Protein AF-A0A642KRS1-F1 (afdb_monomer)

Secondary structure (DSSP, 8-state):
--HHHHHHHHHSS-GGG----HHHHHHHHHHS--GGGGSHHHHHHHHHHHHHSSS-SS-----HHHHHHHHHHHHHHHHHHHHHHHHHHHHHHHHHHHHHHHS--

pLDDT: mean 82.35, std 11.93, range [47.16, 96.56]

Structure (mmCIF, N/CA/C/O backbone):
data_AF-A0A642KRS1-F1
#
_entry.id   AF-A0A642KRS1-F1
#
loop_
_atom_site.group_PDB
_atom_site.id
_atom_site.type_symbol
_atom_site.label_atom_id
_atom_site.label_alt_id
_atom_site.label_comp_id
_atom_site.label_asym_id
_atom_site.label_entity_id
_atom_site.label_seq_id
_atom_site.pdbx_PDB_ins_code
_atom_site.Cartn_x
_atom_site.Cartn_y
_atom_site.Cartn_z
_atom_site.occupancy
_atom_site.B_iso_or_equiv
_atom_site.auth_seq_id
_atom_site.auth_comp_id
_atom_site.auth_asym_id
_atom_site.auth_atom_id
_atom_site.pdbx_PDB_model_num
ATOM 1 N N . MET A 1 1 ? 8.140 5.173 2.198 1.00 53.53 1 MET A N 1
ATOM 2 C CA . MET A 1 1 ? 8.012 3.946 1.372 1.00 53.53 1 MET A CA 1
ATOM 3 C C . MET A 1 1 ? 6.634 3.309 1.566 1.00 53.53 1 MET A C 1
ATOM 5 O O . MET A 1 1 ? 6.162 3.313 2.701 1.00 53.53 1 MET A O 1
ATOM 9 N N . PRO A 1 2 ? 5.946 2.831 0.507 1.00 65.88 2 PRO A N 1
ATOM 10 C CA . PRO A 1 2 ? 4.671 2.120 0.641 1.00 65.88 2 PRO A CA 1
ATOM 11 C C . PRO A 1 2 ? 4.828 0.847 1.486 1.00 65.88 2 PRO A C 1
ATOM 13 O O . PRO A 1 2 ? 5.765 0.089 1.267 1.00 65.88 2 PRO A O 1
ATOM 16 N N . VAL A 1 3 ? 3.900 0.587 2.412 1.00 68.88 3 VAL A N 1
ATOM 17 C CA . VAL A 1 3 ? 3.979 -0.553 3.354 1.00 68.88 3 VAL A CA 1
ATOM 18 C C . VAL A 1 3 ? 4.089 -1.897 2.630 1.00 68.88 3 VAL A C 1
ATOM 20 O O . VAL A 1 3 ? 4.892 -2.736 3.020 1.00 68.88 3 VAL A O 1
ATOM 23 N N . VAL A 1 4 ? 3.353 -2.074 1.530 1.00 69.19 4 VAL A N 1
ATOM 24 C CA . VAL A 1 4 ? 3.435 -3.283 0.694 1.00 69.19 4 VAL A CA 1
ATOM 25 C C . VAL A 1 4 ? 4.845 -3.500 0.146 1.00 69.19 4 VAL A C 1
ATOM 27 O O . VAL A 1 4 ? 5.339 -4.619 0.174 1.00 69.19 4 VAL A O 1
ATOM 30 N N . TYR A 1 5 ? 5.531 -2.436 -0.273 1.00 69.69 5 TYR A N 1
ATOM 31 C CA . TYR A 1 5 ? 6.902 -2.540 -0.772 1.00 69.69 5 TYR A CA 1
ATOM 32 C C . TYR A 1 5 ? 7.865 -2.998 0.328 1.00 69.69 5 TYR A C 1
ATOM 34 O O . TYR A 1 5 ? 8.694 -3.865 0.090 1.00 69.69 5 TYR A O 1
ATOM 42 N N . THR A 1 6 ? 7.708 -2.478 1.550 1.00 70.00 6 THR A N 1
ATOM 43 C CA . THR A 1 6 ? 8.505 -2.902 2.712 1.00 70.00 6 THR A CA 1
ATOM 44 C C . THR A 1 6 ? 8.250 -4.363 3.084 1.00 70.00 6 THR A C 1
ATOM 46 O O . THR A 1 6 ? 9.198 -5.097 3.340 1.00 70.00 6 THR A O 1
ATOM 49 N N . ILE A 1 7 ? 6.989 -4.810 3.078 1.00 75.94 7 ILE A N 1
ATOM 50 C CA . ILE A 1 7 ? 6.645 -6.215 3.353 1.00 75.94 7 ILE A CA 1
ATOM 51 C C . ILE A 1 7 ? 7.313 -7.128 2.330 1.00 75.94 7 ILE A C 1
ATOM 53 O O . ILE A 1 7 ? 7.943 -8.112 2.704 1.00 75.94 7 ILE A O 1
ATOM 57 N N . LEU A 1 8 ? 7.196 -6.791 1.047 1.00 73.19 8 LEU A N 1
ATOM 58 C CA . LEU A 1 8 ? 7.792 -7.586 -0.014 1.00 73.19 8 LEU A CA 1
ATOM 59 C C . LEU A 1 8 ? 9.328 -7.588 0.080 1.00 73.19 8 LEU A C 1
ATOM 61 O O . LEU A 1 8 ? 9.934 -8.651 -0.022 1.00 73.19 8 LEU A O 1
ATOM 65 N N . GLN A 1 9 ? 9.952 -6.437 0.350 1.00 71.06 9 GLN A N 1
ATOM 66 C CA . GLN A 1 9 ? 11.405 -6.319 0.501 1.00 71.06 9 GLN A CA 1
ATOM 67 C C . GLN A 1 9 ? 11.936 -7.176 1.654 1.00 71.06 9 GLN A C 1
ATOM 69 O O . GLN A 1 9 ? 12.931 -7.869 1.482 1.00 71.06 9 GLN A O 1
ATOM 74 N N . ASN A 1 10 ? 11.233 -7.201 2.788 1.00 73.38 10 ASN A N 1
ATOM 75 C CA . ASN A 1 10 ? 11.589 -8.039 3.935 1.00 73.38 10 ASN A CA 1
ATOM 76 C C . ASN A 1 10 ? 11.379 -9.541 3.677 1.00 73.38 10 ASN A C 1
ATOM 78 O O . ASN A 1 10 ? 11.937 -10.370 4.390 1.00 73.38 10 ASN A O 1
ATOM 82 N N . ARG A 1 11 ? 10.535 -9.908 2.705 1.00 72.94 11 ARG A N 1
ATOM 83 C CA . ARG A 1 11 ? 10.241 -11.307 2.354 1.00 72.94 11 ARG A CA 1
ATOM 84 C C . ARG A 1 11 ? 11.175 -11.874 1.285 1.00 72.94 11 ARG A C 1
ATOM 86 O O . ARG A 1 11 ? 11.274 -13.093 1.166 1.00 72.94 11 ARG A O 1
ATOM 93 N N . CYS A 1 12 ? 11.857 -11.031 0.517 1.00 68.56 12 CYS A N 1
ATOM 94 C CA . CYS A 1 12 ? 12.829 -11.472 -0.477 1.00 68.56 12 CYS A CA 1
ATOM 95 C C . CYS A 1 12 ? 14.216 -11.666 0.151 1.00 68.56 12 CYS A C 1
ATOM 97 O O . CYS A 1 12 ? 14.719 -10.792 0.848 1.00 68.56 12 CYS A O 1
ATOM 99 N N . LYS A 1 13 ? 14.853 -12.811 -0.137 1.00 60.56 13 LYS A N 1
ATOM 100 C CA . LYS A 1 13 ? 16.156 -13.205 0.433 1.00 60.56 13 LYS A CA 1
ATOM 101 C C . LYS A 1 13 ? 17.340 -12.356 -0.057 1.00 60.56 13 LYS A C 1
ATOM 103 O O . LYS A 1 13 ? 18.363 -12.323 0.615 1.00 60.56 13 LYS A O 1
ATOM 108 N N . ASP A 1 14 ? 17.208 -11.675 -1.198 1.00 61.66 14 ASP A N 1
ATOM 109 C CA . ASP A 1 14 ? 18.243 -10.793 -1.750 1.00 61.66 14 ASP A CA 1
ATOM 110 C C . ASP A 1 14 ? 17.737 -9.348 -1.856 1.00 61.66 14 ASP A C 1
ATOM 112 O O . ASP A 1 14 ? 16.935 -8.992 -2.724 1.00 61.66 14 ASP A O 1
ATOM 116 N N . THR A 1 15 ? 18.222 -8.496 -0.955 1.00 58.38 15 THR A N 1
ATOM 117 C CA . THR A 1 15 ? 17.883 -7.069 -0.902 1.00 58.38 15 THR A CA 1
ATOM 118 C C . THR A 1 15 ? 18.579 -6.251 -1.992 1.00 58.38 15 THR A C 1
ATOM 120 O O . THR A 1 15 ? 18.129 -5.140 -2.280 1.00 58.38 15 THR A O 1
ATOM 123 N N . ARG A 1 16 ? 19.632 -6.785 -2.639 1.00 58.28 16 ARG A N 1
ATOM 124 C CA . ARG A 1 16 ? 20.398 -6.091 -3.694 1.00 58.28 16 ARG A CA 1
ATOM 125 C C . ARG A 1 16 ? 19.690 -6.103 -5.049 1.00 58.28 16 ARG A C 1
ATOM 127 O O . ARG A 1 16 ? 19.950 -5.238 -5.883 1.00 58.28 16 ARG A O 1
ATOM 134 N N . ARG A 1 17 ? 18.780 -7.057 -5.266 1.00 57.31 17 ARG A N 1
ATOM 135 C CA . ARG A 1 17 ? 17.987 -7.230 -6.496 1.00 57.31 17 ARG A CA 1
ATOM 136 C C . ARG A 1 17 ? 16.541 -7.570 -6.155 1.00 57.31 17 ARG A C 1
ATOM 138 O O . ARG A 1 17 ? 16.005 -8.601 -6.553 1.00 57.31 17 ARG A O 1
ATOM 145 N N . PHE A 1 18 ? 15.913 -6.698 -5.375 1.00 66.12 18 PHE A N 1
ATOM 146 C CA . PHE A 1 18 ? 14.528 -6.880 -4.976 1.00 66.12 18 PHE A CA 1
ATOM 147 C C . PHE A 1 18 ? 13.577 -6.674 -6.171 1.00 66.12 18 PHE A C 1
ATOM 149 O O . PHE A 1 18 ? 13.222 -5.548 -6.525 1.00 66.12 18 PHE A O 1
ATOM 156 N N . HIS A 1 19 ? 13.164 -7.784 -6.783 1.00 73.56 19 HIS A N 1
ATOM 157 C CA . HIS A 1 19 ? 12.210 -7.829 -7.890 1.00 73.56 19 HIS A CA 1
ATOM 158 C C . HIS A 1 19 ? 11.153 -8.909 -7.583 1.00 73.56 19 HIS A C 1
ATOM 160 O O . HIS A 1 19 ? 11.318 -10.064 -7.974 1.00 73.56 19 HIS A O 1
ATOM 166 N N . PRO A 1 20 ? 10.100 -8.589 -6.805 1.00 79.12 20 PRO A N 1
ATOM 167 C CA . PRO A 1 20 ? 9.085 -9.572 -6.428 1.00 79.12 20 PRO A CA 1
ATOM 168 C C . PRO A 1 20 ? 8.319 -10.006 -7.675 1.00 79.12 20 PRO A C 1
ATOM 170 O O . PRO A 1 20 ? 7.911 -9.136 -8.440 1.00 79.12 20 PRO A O 1
ATOM 173 N N . SER A 1 21 ? 8.088 -11.301 -7.888 1.00 85.31 21 SER A N 1
ATOM 174 C CA . SER A 1 21 ? 7.381 -11.749 -9.092 1.00 85.31 21 SER A CA 1
ATOM 175 C C . SER A 1 21 ? 5.994 -11.084 -9.211 1.00 85.31 21 SER A C 1
ATOM 177 O O . SER A 1 21 ? 5.388 -10.739 -8.182 1.00 85.31 21 SER A O 1
ATOM 179 N N . PRO A 1 22 ? 5.478 -10.856 -10.433 1.00 88.06 22 PRO A N 1
ATOM 180 C CA . PRO A 1 22 ? 4.161 -10.253 -10.624 1.00 88.06 22 PRO A CA 1
ATOM 181 C C . PRO A 1 22 ? 3.052 -10.969 -9.842 1.00 88.06 22 PRO A C 1
ATOM 183 O O . PRO A 1 22 ? 2.173 -10.303 -9.301 1.00 88.06 22 PRO A O 1
ATOM 186 N N . GLU A 1 23 ? 3.133 -12.294 -9.698 1.00 89.06 23 GLU A N 1
ATOM 187 C CA . GLU A 1 23 ? 2.177 -13.113 -8.945 1.00 89.06 23 GLU A CA 1
ATOM 188 C C . GLU A 1 23 ? 2.175 -12.755 -7.457 1.00 89.06 23 GLU A C 1
ATOM 190 O O . GLU A 1 23 ? 1.112 -12.608 -6.854 1.00 89.06 23 GLU A O 1
ATOM 195 N N . VAL A 1 24 ? 3.357 -12.563 -6.859 1.00 88.31 24 VAL A N 1
ATOM 196 C CA . VAL A 1 24 ? 3.482 -12.158 -5.452 1.00 88.31 24 VAL A CA 1
ATOM 197 C C . VAL A 1 24 ? 2.899 -10.759 -5.250 1.00 88.31 24 VAL A C 1
ATOM 199 O O . VAL A 1 24 ? 2.176 -10.522 -4.279 1.00 88.31 24 VAL A O 1
ATOM 202 N N . VAL A 1 25 ? 3.179 -9.830 -6.169 1.00 87.44 25 VAL A N 1
ATOM 203 C CA . VAL A 1 25 ? 2.623 -8.471 -6.106 1.00 87.44 25 VAL A CA 1
ATOM 204 C C . VAL A 1 25 ? 1.102 -8.501 -6.239 1.00 87.44 25 VAL A C 1
ATOM 206 O O . VAL A 1 25 ? 0.415 -7.900 -5.413 1.00 87.44 25 VAL A O 1
ATOM 209 N N . GLU A 1 26 ? 0.568 -9.229 -7.220 1.00 88.88 26 GLU A N 1
ATOM 210 C CA . GLU A 1 26 ? -0.874 -9.365 -7.433 1.00 88.88 26 GLU A CA 1
ATOM 211 C C . GLU A 1 26 ? -1.556 -9.993 -6.215 1.00 88.88 26 GLU A C 1
ATOM 213 O O . GLU A 1 26 ? -2.570 -9.476 -5.750 1.00 88.88 26 GLU A O 1
ATOM 218 N N . LEU A 1 27 ? -0.982 -11.058 -5.643 1.00 90.06 27 LEU A N 1
ATOM 219 C CA . LEU A 1 27 ? -1.528 -11.731 -4.467 1.00 90.06 27 LEU A CA 1
ATOM 220 C C . LEU A 1 27 ? -1.634 -10.779 -3.270 1.00 90.06 27 LEU A C 1
ATOM 222 O O . LEU A 1 27 ? -2.698 -10.683 -2.654 1.00 90.06 27 LEU A O 1
ATOM 226 N N . VAL A 1 2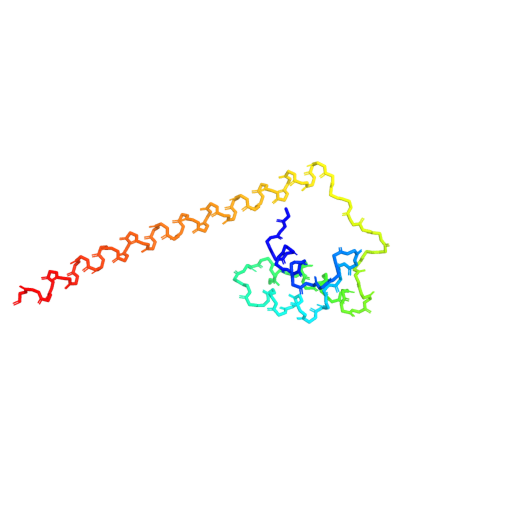8 ? -0.560 -10.046 -2.964 1.00 88.12 28 VAL A N 1
ATOM 227 C CA . VAL A 1 28 ? -0.541 -9.089 -1.847 1.00 88.12 28 VAL A CA 1
ATOM 228 C C . VAL A 1 28 ? -1.497 -7.923 -2.101 1.00 88.12 28 VAL A C 1
ATOM 230 O O . VAL A 1 28 ? -2.223 -7.506 -1.198 1.00 88.12 28 VAL A O 1
ATOM 233 N N . CYS A 1 29 ? -1.536 -7.402 -3.327 1.00 88.94 29 CYS A N 1
ATOM 234 C CA . CYS A 1 29 ? -2.441 -6.319 -3.700 1.00 88.94 29 CYS A CA 1
ATOM 235 C C . CYS A 1 29 ? -3.911 -6.751 -3.654 1.00 88.94 29 CYS A C 1
ATOM 237 O O . CYS A 1 29 ? -4.744 -5.989 -3.170 1.00 88.94 29 CYS A O 1
ATOM 239 N N . ARG A 1 30 ? -4.232 -7.972 -4.091 1.00 87.69 30 ARG A N 1
ATOM 240 C CA . ARG A 1 30 ? -5.585 -8.541 -4.042 1.00 87.69 30 ARG A CA 1
ATOM 241 C C . ARG A 1 30 ? -6.046 -8.815 -2.613 1.00 87.69 30 ARG A C 1
ATOM 243 O O . ARG A 1 30 ? -7.209 -8.582 -2.303 1.00 87.69 30 ARG A O 1
ATOM 250 N N . ALA A 1 31 ? -5.144 -9.280 -1.748 1.00 89.38 31 ALA A N 1
ATOM 251 C CA . ALA A 1 31 ? -5.423 -9.468 -0.325 1.00 89.38 31 ALA A CA 1
ATOM 252 C C . ALA A 1 31 ? -5.579 -8.135 0.431 1.00 89.38 31 ALA A C 1
ATOM 254 O O . ALA A 1 31 ? -6.132 -8.096 1.530 1.00 89.38 31 ALA A O 1
ATOM 255 N N . SER A 1 32 ? -5.091 -7.031 -0.138 1.00 85.50 32 SER A N 1
ATOM 256 C CA . SER A 1 32 ? -5.202 -5.715 0.475 1.00 85.50 32 SER A CA 1
ATOM 257 C C . SER A 1 32 ? -6.574 -5.083 0.236 1.00 85.50 32 SER A C 1
ATOM 259 O O . SER A 1 32 ? -7.092 -5.052 -0.877 1.00 85.50 32 SER A O 1
ATOM 261 N N . GLY A 1 33 ? -7.129 -4.466 1.281 1.00 84.00 33 GLY A N 1
ATOM 262 C CA . GLY A 1 33 ? -8.337 -3.639 1.186 1.00 84.00 33 GLY A CA 1
ATOM 263 C C . GLY A 1 33 ? -8.128 -2.277 0.504 1.00 84.00 33 GLY A C 1
ATOM 264 O O . GLY A 1 33 ? -9.052 -1.466 0.468 1.00 84.00 33 GLY A O 1
ATOM 265 N N . ASP A 1 34 ? -6.930 -1.972 -0.007 1.00 85.19 34 ASP A N 1
ATOM 266 C CA . ASP A 1 34 ? -6.632 -0.675 -0.619 1.00 85.19 34 ASP A CA 1
ATOM 267 C C . ASP A 1 34 ? -7.229 -0.551 -2.032 1.00 85.19 34 ASP A C 1
ATOM 269 O O . ASP A 1 34 ? -6.781 -1.175 -2.996 1.00 85.19 34 ASP A O 1
ATOM 273 N N . LEU A 1 35 ? -8.207 0.347 -2.180 1.00 86.25 35 LEU A N 1
ATOM 274 C CA . LEU A 1 35 ? -8.881 0.632 -3.453 1.00 86.25 35 LEU A CA 1
ATOM 275 C C . LEU A 1 35 ? -7.933 1.117 -4.561 1.00 86.25 35 LEU A C 1
ATOM 277 O O . LEU A 1 35 ? -8.286 1.064 -5.739 1.00 86.25 35 LEU A O 1
ATOM 281 N N . THR A 1 36 ? -6.722 1.571 -4.221 1.00 85.25 36 THR A N 1
ATOM 282 C CA . THR A 1 36 ? -5.696 1.950 -5.204 1.00 85.25 36 THR A CA 1
ATOM 283 C C . THR A 1 36 ? -5.375 0.793 -6.154 1.00 85.25 36 THR A C 1
ATOM 285 O O . THR A 1 36 ? -5.150 1.042 -7.338 1.00 85.25 36 THR A O 1
ATOM 288 N N . TYR A 1 37 ? -5.431 -0.456 -5.678 1.00 88.00 37 TYR A N 1
ATOM 289 C CA . TYR A 1 37 ? -5.164 -1.648 -6.492 1.00 88.00 37 TYR A CA 1
ATOM 290 C C . TYR A 1 37 ? -6.307 -2.011 -7.447 1.00 88.00 37 TYR A C 1
ATOM 292 O O . TYR A 1 37 ? -6.113 -2.760 -8.398 1.00 88.00 37 TYR A O 1
ATOM 300 N N . LYS A 1 38 ? -7.494 -1.426 -7.253 1.00 87.25 38 LYS A N 1
ATOM 301 C CA . LYS A 1 38 ? -8.639 -1.582 -8.162 1.00 87.25 38 LYS A CA 1
ATOM 302 C C . LYS A 1 38 ? -8.662 -0.523 -9.267 1.00 87.25 38 LYS A C 1
ATOM 304 O O . LYS A 1 38 ? -9.472 -0.605 -10.184 1.00 87.25 38 LYS A O 1
ATOM 309 N N . LYS A 1 39 ? -7.796 0.497 -9.198 1.00 90.75 39 LYS A N 1
ATOM 310 C CA . LYS A 1 39 ? -7.795 1.589 -10.180 1.00 90.75 39 LYS A CA 1
ATOM 311 C C . LYS A 1 39 ? -7.273 1.104 -11.541 1.00 90.75 39 LYS A C 1
ATOM 313 O O . LYS A 1 39 ? -6.236 0.437 -11.571 1.00 90.75 39 LYS A O 1
ATOM 318 N N . PRO A 1 40 ? -7.849 1.563 -12.672 1.00 94.06 40 PRO A N 1
ATOM 319 C CA . PRO A 1 40 ? -7.366 1.205 -14.012 1.00 94.06 40 PRO A CA 1
ATOM 320 C C . PRO A 1 40 ? -5.875 1.498 -14.222 1.00 94.06 40 PRO A C 1
ATOM 322 O O . PRO A 1 40 ? -5.160 0.740 -14.868 1.00 94.06 40 PRO A O 1
ATOM 325 N N . LYS A 1 41 ? -5.367 2.582 -13.618 1.00 89.94 41 LYS A N 1
ATOM 326 C CA . LYS A 1 41 ? -3.939 2.927 -13.664 1.00 89.94 41 LYS A CA 1
ATOM 327 C C . LYS A 1 41 ? -3.048 1.844 -13.051 1.00 89.94 41 LYS A C 1
ATOM 329 O O . LYS A 1 41 ? -1.976 1.606 -13.590 1.00 89.94 41 LYS A O 1
ATOM 334 N N . PHE A 1 42 ? -3.468 1.228 -11.945 1.00 90.12 42 PHE A N 1
ATOM 335 C CA . PHE A 1 42 ? -2.714 0.142 -11.324 1.00 90.12 42 PHE A CA 1
ATOM 336 C C . PHE A 1 42 ? -2.718 -1.094 -12.220 1.00 90.12 42 PHE A C 1
ATOM 338 O O . PHE A 1 42 ? -1.650 -1.639 -12.479 1.00 90.12 42 PHE A O 1
ATOM 345 N N . ARG A 1 43 ? -3.884 -1.464 -12.767 1.00 90.75 43 ARG A N 1
ATOM 346 C CA . ARG A 1 43 ? -4.010 -2.614 -13.671 1.00 90.75 43 ARG A CA 1
ATOM 347 C C . ARG A 1 43 ? -3.089 -2.485 -14.883 1.00 90.75 43 ARG A C 1
ATOM 349 O O . ARG A 1 43 ? -2.229 -3.330 -15.065 1.00 90.75 43 ARG A O 1
ATOM 356 N N . ARG A 1 44 ? -3.100 -1.327 -15.556 1.00 91.19 44 ARG A N 1
ATOM 357 C CA . ARG A 1 44 ? -2.156 -1.028 -16.652 1.00 91.19 44 ARG A CA 1
ATOM 358 C C . ARG A 1 44 ? -0.681 -1.151 -16.253 1.00 91.19 44 ARG A C 1
ATOM 360 O O . ARG A 1 44 ? 0.153 -1.473 -17.093 1.00 91.19 44 ARG A O 1
ATOM 367 N N . CYS A 1 45 ? -0.326 -0.823 -15.009 1.00 88.25 45 CYS A N 1
ATOM 368 C CA . CYS A 1 45 ? 1.040 -1.010 -14.517 1.00 88.25 45 CYS A CA 1
ATOM 369 C C . CYS A 1 45 ? 1.361 -2.491 -14.280 1.00 88.25 45 CYS A C 1
ATOM 371 O O . CYS A 1 45 ? 2.472 -2.902 -14.600 1.00 88.25 45 CYS A O 1
ATOM 373 N N . MET A 1 46 ? 0.411 -3.271 -13.759 1.00 90.19 46 MET A N 1
ATOM 374 C CA . MET A 1 46 ? 0.560 -4.716 -13.569 1.00 90.19 46 MET A CA 1
ATOM 375 C C . MET A 1 46 ? 0.631 -5.468 -14.896 1.00 90.19 46 MET A C 1
ATOM 377 O O . MET A 1 46 ? 1.524 -6.286 -15.056 1.00 90.19 46 MET A O 1
ATOM 381 N N . ASP A 1 47 ? -0.208 -5.133 -15.877 1.00 90.94 47 ASP A N 1
ATOM 382 C CA . ASP A 1 47 ? -0.191 -5.779 -17.197 1.00 90.94 47 ASP A CA 1
ATOM 383 C C . ASP A 1 47 ? 1.167 -5.574 -17.884 1.00 90.94 47 ASP A C 1
ATOM 385 O O . ASP A 1 47 ? 1.771 -6.507 -18.411 1.00 90.94 47 ASP A O 1
ATOM 389 N N . LYS A 1 48 ? 1.718 -4.354 -17.790 1.00 89.12 48 LYS A N 1
ATOM 390 C CA . LYS A 1 48 ? 3.081 -4.062 -18.256 1.00 89.12 48 LYS A CA 1
ATOM 391 C C . LYS A 1 48 ? 4.139 -4.834 -17.480 1.00 89.12 48 LYS A C 1
ATOM 393 O O . LYS A 1 48 ? 5.127 -5.234 -18.091 1.00 89.12 48 LYS A O 1
ATOM 398 N N . TYR A 1 49 ? 3.944 -4.996 -16.169 1.00 87.94 49 TYR A N 1
ATOM 399 C CA . TYR A 1 49 ? 4.872 -5.734 -15.323 1.00 87.94 49 TYR A CA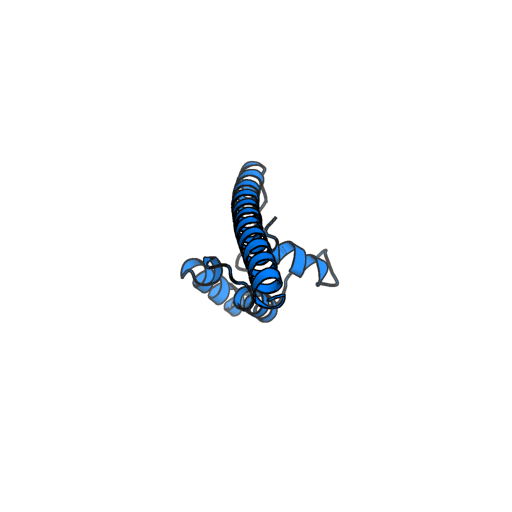 1
ATOM 400 C C . TYR A 1 49 ? 4.916 -7.219 -15.707 1.00 87.94 49 TYR A C 1
ATOM 402 O O . TYR A 1 49 ? 5.994 -7.788 -15.839 1.00 87.94 49 TYR A O 1
ATOM 410 N N . ILE A 1 50 ? 3.752 -7.818 -15.952 1.00 88.88 50 ILE A N 1
ATOM 411 C CA . ILE A 1 50 ? 3.619 -9.205 -16.403 1.00 88.88 50 ILE A CA 1
ATOM 412 C C . ILE A 1 50 ? 4.272 -9.385 -17.777 1.00 88.88 50 ILE A C 1
ATOM 414 O O . ILE A 1 50 ? 5.072 -10.294 -17.958 1.00 88.88 50 ILE A O 1
ATOM 418 N N . ALA A 1 51 ? 3.975 -8.496 -18.729 1.00 89.56 51 ALA A N 1
ATOM 419 C CA . ALA A 1 51 ? 4.447 -8.644 -20.103 1.00 89.56 51 ALA A CA 1
ATOM 420 C C . ALA A 1 51 ? 5.959 -8.413 -20.27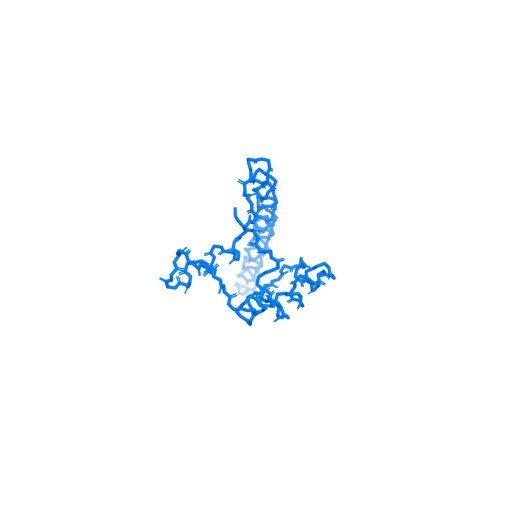3 1.00 89.56 51 ALA A C 1
ATOM 422 O O . ALA A 1 51 ? 6.585 -9.068 -21.098 1.00 89.56 51 ALA A O 1
ATOM 423 N N . ASN A 1 52 ? 6.547 -7.463 -19.537 1.00 85.25 52 ASN A N 1
ATOM 424 C CA . ASN A 1 52 ? 7.907 -6.978 -19.818 1.00 85.25 52 ASN A CA 1
ATOM 425 C C . ASN A 1 52 ? 8.869 -7.079 -18.626 1.00 85.25 52 ASN A C 1
ATOM 427 O O . ASN A 1 52 ? 9.985 -6.559 -18.694 1.00 85.25 52 ASN A O 1
ATOM 431 N N . GLY A 1 53 ? 8.448 -7.665 -17.504 1.00 79.69 53 GLY A N 1
ATOM 432 C CA . GLY A 1 53 ? 9.148 -7.460 -16.240 1.00 79.69 53 GLY A CA 1
ATOM 433 C C . GLY A 1 53 ? 9.036 -6.001 -15.784 1.00 79.69 53 GLY A C 1
ATOM 434 O O . GLY A 1 53 ? 8.150 -5.258 -16.216 1.00 79.69 53 GLY A O 1
ATOM 435 N N . LEU A 1 54 ? 9.864 -5.586 -14.820 1.00 71.69 54 LEU A N 1
ATOM 436 C CA . LEU A 1 54 ? 9.716 -4.282 -14.161 1.00 71.69 54 LEU A CA 1
ATOM 437 C C . LEU A 1 54 ? 9.576 -3.149 -15.186 1.00 71.69 54 LEU A C 1
ATOM 439 O O . LEU A 1 54 ? 10.449 -2.928 -16.018 1.00 71.69 54 LEU A O 1
ATOM 443 N N . CYS A 1 55 ? 8.472 -2.403 -15.066 1.00 62.09 55 CYS A N 1
ATOM 444 C CA . CYS A 1 55 ? 7.999 -1.361 -15.989 1.00 62.09 55 CYS A CA 1
ATOM 445 C C . CYS A 1 55 ? 9.051 -0.290 -16.371 1.00 62.09 55 CYS A C 1
ATOM 447 O O . CYS A 1 55 ? 8.815 0.503 -17.284 1.00 62.09 55 CYS A O 1
ATOM 449 N N . CYS A 1 56 ? 10.196 -0.218 -15.689 1.00 61.91 56 CYS A N 1
ATOM 450 C CA . CYS A 1 56 ? 11.211 0.798 -15.920 1.00 61.91 56 CYS A CA 1
ATOM 451 C C . CYS A 1 56 ? 12.589 0.161 -16.145 1.00 61.91 56 CYS A C 1
ATOM 453 O O . CYS A 1 56 ? 13.157 -0.411 -15.220 1.00 61.91 56 CYS A O 1
ATOM 455 N N . LYS A 1 57 ? 13.186 0.395 -17.325 1.00 62.53 57 LYS A N 1
ATOM 456 C CA . LYS A 1 57 ? 14.607 0.092 -17.607 1.00 62.53 57 LYS A CA 1
ATOM 457 C C . LYS A 1 57 ? 15.572 0.815 -16.647 1.00 62.53 57 LYS A C 1
ATOM 459 O O . LYS A 1 57 ? 16.707 0.393 -16.474 1.00 62.53 57 LYS A O 1
ATOM 464 N N . ARG A 1 58 ? 15.114 1.908 -16.018 1.00 69.06 58 ARG A N 1
ATOM 465 C CA . ARG A 1 58 ? 15.831 2.680 -14.993 1.00 69.06 58 ARG A CA 1
ATOM 466 C C . ARG A 1 58 ? 15.006 2.750 -13.711 1.00 69.06 58 ARG A C 1
ATOM 468 O O . ARG A 1 58 ? 13.847 3.163 -13.743 1.00 69.06 58 ARG A O 1
ATOM 475 N N . GLY A 1 59 ? 15.621 2.411 -12.580 1.00 68.25 59 GLY A N 1
ATOM 476 C CA . GLY A 1 59 ? 14.996 2.532 -11.264 1.00 68.25 59 GLY A CA 1
ATOM 477 C C . GLY A 1 59 ? 14.476 3.950 -11.013 1.00 68.25 59 GLY A C 1
ATOM 478 O O . GLY A 1 59 ? 15.157 4.945 -11.279 1.00 68.25 59 GLY A O 1
ATOM 479 N N . LYS A 1 60 ? 13.243 4.063 -10.513 1.00 73.88 60 LYS A N 1
ATOM 480 C CA . LYS A 1 60 ? 12.662 5.368 -10.193 1.00 73.88 60 LYS A CA 1
ATOM 481 C C . LYS A 1 60 ? 13.349 5.928 -8.950 1.00 73.88 60 LYS A C 1
ATOM 483 O O . LYS A 1 60 ? 13.154 5.415 -7.855 1.00 73.88 60 LYS A O 1
ATOM 488 N N . VAL A 1 61 ? 14.111 7.006 -9.123 1.00 80.38 61 VAL A N 1
ATOM 489 C CA . VAL A 1 61 ? 14.812 7.667 -8.014 1.00 80.38 61 VAL A CA 1
ATOM 490 C C . VAL A 1 61 ? 13.799 8.288 -7.054 1.00 80.38 61 VAL A C 1
ATOM 492 O O . VAL A 1 61 ? 12.913 9.054 -7.466 1.00 80.38 61 VAL A O 1
ATOM 495 N N . LEU A 1 62 ? 13.932 7.954 -5.774 1.00 82.38 62 LEU A N 1
ATOM 496 C CA . LEU A 1 62 ? 13.173 8.564 -4.695 1.00 82.38 62 LEU A CA 1
ATOM 497 C C . LEU A 1 62 ? 13.830 9.899 -4.322 1.00 82.38 62 LEU A C 1
ATOM 499 O O . LEU A 1 62 ? 14.672 9.953 -3.439 1.00 82.38 62 LEU A O 1
ATOM 503 N N . THR A 1 63 ? 13.464 10.967 -5.031 1.00 90.88 63 THR A N 1
ATOM 504 C CA . THR A 1 63 ? 13.885 12.332 -4.678 1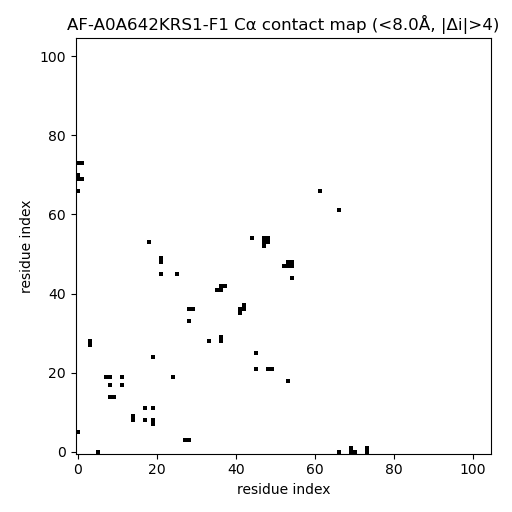.00 90.88 63 THR A CA 1
ATOM 505 C C . THR A 1 63 ? 13.221 12.780 -3.376 1.00 90.88 63 THR A C 1
ATOM 507 O O . THR A 1 63 ? 12.155 12.262 -3.033 1.00 90.88 63 THR A O 1
ATOM 510 N N . GLU A 1 64 ? 13.771 13.790 -2.697 1.00 92.25 64 GLU A N 1
ATOM 511 C CA . GLU A 1 64 ? 13.184 14.328 -1.457 1.00 92.25 64 GLU A CA 1
ATOM 512 C C . GLU A 1 64 ? 11.718 14.752 -1.634 1.00 92.25 64 GLU A C 1
ATOM 514 O O . GLU A 1 64 ? 10.851 14.353 -0.858 1.00 92.25 64 GLU A O 1
ATOM 519 N N . GLY A 1 65 ? 11.384 15.431 -2.738 1.00 92.94 65 GLY A N 1
ATOM 520 C CA . GLY A 1 65 ? 9.991 15.775 -3.047 1.00 92.94 65 GLY A CA 1
ATOM 521 C C . GLY A 1 65 ? 9.083 14.547 -3.223 1.00 92.94 65 GLY A C 1
ATOM 522 O O . GLY A 1 65 ? 7.950 14.522 -2.740 1.00 92.94 65 GLY A O 1
ATOM 523 N N . ARG A 1 66 ? 9.575 13.475 -3.866 1.00 87.88 66 ARG A N 1
ATOM 524 C CA . ARG A 1 66 ? 8.820 12.213 -4.003 1.00 87.88 66 ARG A CA 1
ATOM 525 C C . ARG A 1 66 ? 8.677 11.498 -2.663 1.00 87.88 66 ARG A C 1
ATOM 527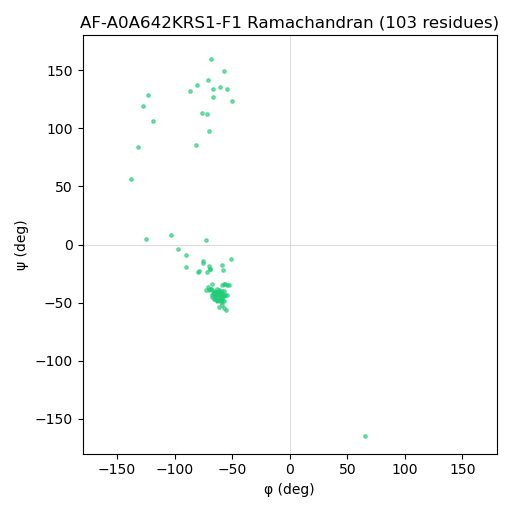 O O . ARG A 1 66 ? 7.624 10.913 -2.406 1.00 87.88 66 ARG A O 1
ATOM 534 N N . LYS A 1 67 ? 9.714 11.531 -1.827 1.00 88.94 67 LYS A N 1
ATOM 535 C CA . LYS A 1 67 ? 9.705 10.965 -0.478 1.00 88.94 67 LYS A CA 1
ATOM 536 C C . LYS A 1 67 ? 8.644 11.653 0.376 1.00 88.94 67 LYS A C 1
ATOM 538 O O . LYS A 1 67 ? 7.730 10.966 0.831 1.00 88.94 67 LYS A O 1
ATOM 543 N N . ALA A 1 68 ? 8.679 12.984 0.456 1.00 93.06 68 ALA A N 1
ATOM 544 C CA . ALA A 1 68 ? 7.695 13.789 1.175 1.00 93.06 68 ALA A CA 1
ATOM 545 C C . ALA A 1 68 ? 6.261 13.519 0.686 1.00 93.06 68 ALA A C 1
ATOM 547 O O . ALA A 1 68 ? 5.348 13.294 1.484 1.00 93.06 68 ALA A O 1
ATOM 548 N N . TYR A 1 69 ? 6.060 13.435 -0.635 1.00 90.88 69 TYR A N 1
ATOM 549 C CA . TYR A 1 69 ? 4.767 13.076 -1.217 1.00 90.88 69 TYR A CA 1
ATOM 550 C C . TYR A 1 69 ? 4.260 11.712 -0.724 1.00 90.88 69 TYR A C 1
ATOM 552 O O . TYR A 1 69 ? 3.150 11.618 -0.191 1.00 90.88 69 TYR A O 1
ATOM 560 N N . TYR A 1 70 ? 5.056 10.647 -0.859 1.00 87.56 70 TYR A N 1
ATOM 561 C CA . TYR A 1 70 ? 4.627 9.307 -0.448 1.00 87.56 70 TYR A CA 1
ATOM 562 C C . TYR A 1 70 ? 4.461 9.175 1.068 1.00 87.56 70 TYR A C 1
ATOM 564 O O . TYR A 1 70 ? 3.574 8.449 1.522 1.00 87.56 70 TYR A O 1
ATOM 572 N N . GLU A 1 71 ? 5.281 9.868 1.854 1.00 90.94 71 GLU A N 1
ATOM 573 C CA . GLU A 1 71 ? 5.143 9.928 3.308 1.00 90.94 71 GLU A CA 1
ATOM 574 C C . GLU A 1 71 ? 3.850 10.628 3.720 1.00 90.94 71 GLU A C 1
ATOM 576 O O . GLU A 1 71 ? 3.128 10.102 4.568 1.00 90.94 71 GLU A O 1
ATOM 581 N N . SER A 1 72 ? 3.478 11.725 3.052 1.00 94.00 72 SER A N 1
ATOM 582 C CA . SER A 1 72 ? 2.201 12.403 3.299 1.00 94.00 72 SER A CA 1
ATOM 583 C C . SER A 1 72 ? 0.999 11.487 3.033 1.00 94.00 72 SER A C 1
ATOM 585 O O . SER A 1 72 ? 0.059 11.445 3.829 1.00 94.00 72 SER A O 1
ATOM 587 N N . ILE A 1 73 ? 1.043 10.688 1.958 1.00 90.31 73 ILE A N 1
ATOM 588 C CA . ILE A 1 73 ? -0.005 9.710 1.638 1.00 90.31 73 ILE A CA 1
ATOM 589 C C . ILE A 1 73 ? -0.053 8.612 2.695 1.00 90.31 73 ILE A C 1
ATOM 591 O O . ILE A 1 73 ? -1.136 8.262 3.168 1.00 90.31 73 ILE A O 1
ATOM 595 N N . ARG A 1 74 ? 1.109 8.064 3.072 1.00 89.00 74 ARG A N 1
ATOM 596 C CA . ARG A 1 74 ? 1.200 7.024 4.103 1.00 89.00 74 ARG A CA 1
ATOM 597 C C . ARG A 1 74 ? 0.621 7.524 5.422 1.00 89.00 74 ARG A C 1
ATOM 599 O O . ARG A 1 74 ? -0.173 6.809 6.025 1.00 89.00 74 ARG A O 1
ATOM 606 N N . ARG A 1 75 ? 0.983 8.739 5.842 1.00 92.81 75 ARG A N 1
ATOM 607 C CA . ARG A 1 75 ? 0.490 9.362 7.073 1.00 92.81 75 ARG A CA 1
ATOM 608 C C . ARG A 1 75 ? -1.033 9.488 7.057 1.00 92.81 75 ARG A C 1
ATOM 610 O O . ARG A 1 75 ? -1.676 8.960 7.955 1.00 92.81 75 ARG A O 1
ATOM 617 N N . LYS A 1 76 ? -1.612 10.063 5.997 1.00 92.56 76 LYS A N 1
ATOM 618 C CA . LYS A 1 76 ? -3.074 10.199 5.852 1.00 92.56 76 LYS A CA 1
ATOM 619 C C . LYS A 1 76 ? -3.797 8.848 5.929 1.00 92.56 76 LYS A C 1
ATOM 621 O O . LYS A 1 76 ? -4.801 8.722 6.624 1.00 92.56 76 LYS A O 1
ATOM 626 N N . LYS A 1 77 ? -3.277 7.821 5.243 1.00 88.38 77 LYS A N 1
ATOM 627 C CA . LYS A 1 77 ? -3.845 6.460 5.288 1.00 88.38 77 LYS A CA 1
ATOM 628 C C . LYS A 1 77 ? -3.750 5.846 6.689 1.00 88.38 77 LYS A C 1
ATOM 630 O O . LYS A 1 77 ? -4.706 5.225 7.144 1.00 88.38 77 LYS A O 1
ATOM 635 N N . MET A 1 78 ? -2.624 6.044 7.373 1.00 90.56 78 MET A N 1
ATOM 636 C CA . MET A 1 78 ? -2.407 5.555 8.736 1.00 90.56 78 MET A CA 1
ATOM 637 C C . MET A 1 78 ? -3.352 6.229 9.737 1.00 90.56 78 MET A C 1
ATOM 639 O O . MET A 1 78 ? -4.004 5.548 10.521 1.00 90.56 78 MET A O 1
ATOM 643 N N . GLU A 1 79 ? -3.478 7.554 9.681 1.00 95.25 79 GLU A N 1
ATOM 644 C CA . GLU A 1 79 ? -4.386 8.323 10.539 1.00 95.25 79 GLU A CA 1
ATOM 645 C C . GLU A 1 79 ? -5.843 7.893 10.338 1.00 95.25 79 GLU A C 1
ATOM 647 O O . GLU A 1 79 ? -6.557 7.654 11.311 1.00 95.25 79 GLU A O 1
ATOM 652 N N . ALA A 1 80 ? -6.276 7.717 9.084 1.00 91.50 80 ALA A N 1
ATOM 653 C CA . ALA A 1 80 ? -7.615 7.224 8.774 1.00 91.50 80 ALA A CA 1
ATOM 654 C C . ALA A 1 80 ? -7.863 5.821 9.357 1.00 91.50 80 ALA A C 1
ATOM 656 O O . ALA A 1 80 ? -8.916 5.577 9.951 1.00 91.50 80 ALA A O 1
ATOM 657 N N . PHE A 1 81 ? -6.883 4.918 9.244 1.00 89.25 81 PHE A N 1
ATOM 658 C CA . PHE A 1 81 ? -6.955 3.577 9.823 1.00 89.25 81 PHE A CA 1
ATOM 659 C C . PHE A 1 81 ? -7.053 3.614 11.356 1.00 89.25 81 PHE A C 1
ATOM 661 O O . PHE A 1 81 ? -7.946 2.990 11.933 1.00 89.25 81 PHE A O 1
ATOM 668 N N . ILE A 1 82 ? -6.189 4.391 12.019 1.00 94.38 82 ILE A N 1
ATOM 669 C CA . ILE A 1 82 ? -6.196 4.562 13.480 1.00 94.38 82 ILE A CA 1
ATOM 670 C C . ILE A 1 82 ? -7.540 5.129 13.946 1.00 94.38 82 ILE A C 1
ATOM 672 O O . ILE A 1 82 ? -8.151 4.587 14.866 1.00 94.38 82 ILE A O 1
ATOM 676 N N . ASN A 1 83 ? -8.036 6.183 13.297 1.00 95.94 83 ASN A N 1
ATOM 677 C CA . ASN A 1 83 ? -9.304 6.813 13.658 1.00 95.94 83 ASN A CA 1
ATOM 678 C C . ASN A 1 83 ? -10.493 5.864 13.467 1.00 95.94 83 ASN A C 1
ATOM 680 O O . ASN A 1 83 ? -11.367 5.795 14.332 1.00 95.94 83 ASN A O 1
ATOM 684 N N . GLY A 1 84 ? -10.512 5.093 12.376 1.00 94.75 84 GLY A N 1
ATOM 685 C CA . GLY A 1 84 ? -11.523 4.061 12.148 1.00 94.75 84 GLY A CA 1
ATOM 686 C C . GLY A 1 84 ? -11.524 2.996 13.247 1.00 94.75 84 GLY A C 1
ATOM 687 O O . GLY A 1 84 ? -12.580 2.670 13.791 1.00 94.75 84 GLY A O 1
ATOM 688 N N . ASN A 1 85 ? -10.347 2.505 13.640 1.00 94.94 85 ASN A N 1
ATOM 689 C CA . ASN A 1 85 ? -10.234 1.505 14.703 1.00 94.94 85 ASN A CA 1
ATOM 690 C C . ASN A 1 85 ? -10.593 2.062 16.082 1.00 94.9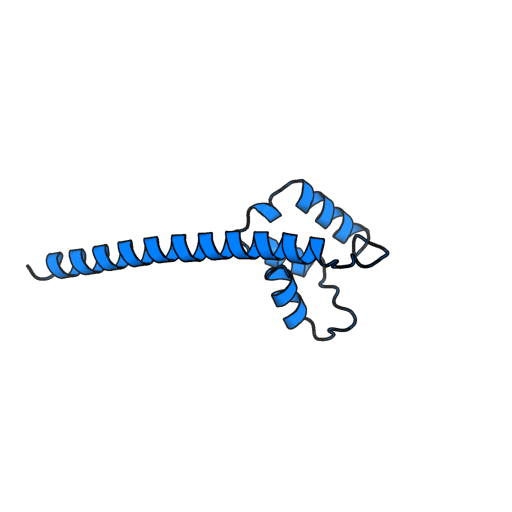4 85 ASN A C 1
ATOM 692 O O . ASN A 1 85 ? -11.287 1.387 16.835 1.00 94.94 85 ASN A O 1
ATOM 696 N N . ARG A 1 86 ? -10.216 3.306 16.402 1.00 96.56 86 ARG A N 1
ATOM 697 C CA . ARG A 1 86 ? -10.635 3.968 17.651 1.00 96.56 86 ARG A CA 1
ATOM 698 C C . ARG A 1 86 ? -12.159 4.035 17.769 1.00 96.56 86 ARG A C 1
ATOM 700 O O . ARG A 1 86 ? -12.698 3.727 18.830 1.00 96.56 86 ARG A O 1
ATOM 707 N N . LYS A 1 87 ? -12.860 4.374 16.678 1.00 95.50 87 LYS A N 1
ATOM 708 C CA . LYS A 1 87 ? -14.333 4.368 16.636 1.00 95.50 87 LYS A CA 1
ATOM 709 C C . LYS A 1 87 ? -14.900 2.966 16.873 1.00 95.50 87 LYS A C 1
ATOM 711 O O . LYS A 1 87 ? -15.776 2.816 17.719 1.00 95.50 87 LYS A O 1
ATOM 716 N N . LYS A 1 88 ? -14.367 1.943 16.192 1.00 94.69 88 LYS A N 1
ATOM 717 C CA . LYS A 1 88 ? -14.785 0.541 16.381 1.00 94.69 88 LYS A CA 1
ATOM 718 C C . LYS A 1 88 ? -14.590 0.068 17.821 1.00 94.69 88 LYS A C 1
ATOM 720 O O . LYS A 1 88 ? -15.517 -0.473 18.404 1.00 94.69 88 LYS A O 1
ATOM 725 N N . ILE A 1 89 ? -13.427 0.336 18.415 1.00 95.38 89 ILE A N 1
ATOM 726 C CA . ILE A 1 89 ? -13.132 -0.015 19.812 1.00 95.38 89 ILE A CA 1
ATOM 727 C C . ILE A 1 89 ? -14.126 0.661 20.763 1.00 95.38 89 ILE A C 1
ATOM 729 O O . ILE A 1 89 ? -14.608 0.018 21.689 1.00 95.38 89 ILE A O 1
ATOM 733 N N . LYS A 1 90 ? -14.463 1.939 20.538 1.00 95.06 90 LYS A N 1
ATOM 734 C CA . LYS A 1 90 ? -15.457 2.646 21.361 1.00 95.06 90 LYS A CA 1
ATOM 735 C C . LYS A 1 90 ? -16.838 1.986 21.275 1.00 95.06 90 LYS A C 1
ATOM 737 O O . LYS A 1 90 ? -17.455 1.772 22.312 1.00 95.06 90 LYS A O 1
ATOM 742 N N . ILE A 1 91 ? -17.283 1.634 20.067 1.00 94.00 91 ILE A N 1
ATOM 743 C CA . ILE A 1 91 ? -18.556 0.930 19.844 1.00 94.00 91 ILE A CA 1
ATOM 744 C C . ILE A 1 91 ? -18.539 -0.432 20.541 1.00 94.00 91 ILE A C 1
ATOM 746 O O . ILE A 1 91 ? -19.464 -0.738 21.285 1.00 94.00 91 ILE A O 1
ATOM 750 N N . PHE A 1 92 ? -17.471 -1.216 20.371 1.00 93.38 92 PHE A N 1
ATOM 751 C CA . PHE A 1 92 ? -17.350 -2.517 21.025 1.00 93.38 92 PHE A CA 1
ATOM 752 C C . PHE A 1 92 ? -17.385 -2.395 22.546 1.00 93.38 92 PHE A C 1
ATOM 754 O O . PHE A 1 92 ? -18.134 -3.125 23.176 1.00 93.38 92 PHE A O 1
ATOM 761 N N . LYS A 1 93 ? -16.686 -1.421 23.142 1.00 91.94 93 LYS A N 1
ATOM 762 C CA . LYS A 1 93 ? -16.761 -1.176 24.592 1.00 91.94 93 LYS A CA 1
ATOM 763 C C . LYS A 1 93 ? -18.184 -0.865 25.062 1.00 91.94 93 LYS A C 1
ATOM 765 O O . LYS A 1 93 ? -18.601 -1.385 26.090 1.00 91.94 93 LYS A O 1
ATOM 770 N N . GLN A 1 94 ? -18.928 -0.045 24.318 1.00 89.62 94 GLN A N 1
ATOM 771 C CA . GLN A 1 94 ? -20.323 0.281 24.640 1.00 89.62 94 GLN A CA 1
ATOM 772 C C . GLN A 1 94 ? -21.242 -0.939 24.510 1.00 89.62 94 GLN A C 1
ATOM 774 O O . GLN A 1 94 ? -22.088 -1.161 25.368 1.00 89.62 94 GLN A O 1
ATOM 779 N N . GLN A 1 95 ? -21.058 -1.750 23.467 1.00 89.88 95 GLN A N 1
ATOM 780 C CA . GLN A 1 95 ? -21.808 -2.992 23.274 1.00 89.88 95 GLN A CA 1
ATOM 781 C C . GLN A 1 95 ? -21.504 -4.012 24.372 1.00 89.88 95 GLN A C 1
ATOM 783 O O . GLN A 1 95 ? -22.431 -4.589 24.927 1.00 89.88 95 GLN A O 1
ATOM 788 N N . THR A 1 96 ? -20.229 -4.200 24.725 1.00 90.06 96 THR A N 1
ATOM 789 C CA . THR A 1 96 ? -19.823 -5.068 25.836 1.00 90.06 96 THR A CA 1
ATOM 790 C C . THR A 1 96 ? -20.454 -4.599 27.140 1.00 90.06 96 THR A C 1
ATOM 792 O O . THR A 1 96 ? -21.067 -5.410 27.820 1.00 90.06 96 THR A O 1
ATOM 795 N N . PHE A 1 97 ? -20.371 -3.301 27.455 1.00 85.31 97 PHE A N 1
ATOM 796 C CA . PHE A 1 97 ? -21.010 -2.725 28.639 1.00 85.31 97 PHE A CA 1
ATOM 797 C C . PHE A 1 97 ? -22.515 -3.028 28.643 1.00 85.31 97 PHE A C 1
ATOM 799 O O . PHE A 1 97 ? -22.991 -3.710 29.540 1.00 85.31 97 PHE A O 1
ATOM 806 N N . ASN A 1 98 ? -23.245 -2.643 27.592 1.00 81.81 98 ASN A N 1
ATOM 807 C CA . ASN A 1 98 ? -24.691 -2.867 27.492 1.00 81.81 98 ASN A CA 1
ATOM 808 C C . ASN A 1 98 ? -25.092 -4.349 27.577 1.00 81.81 98 ASN A C 1
ATOM 810 O O . ASN A 1 98 ? -26.141 -4.661 28.133 1.00 81.81 98 ASN A O 1
ATOM 814 N N . ASN A 1 99 ? -24.281 -5.259 27.034 1.00 79.94 99 ASN A N 1
ATOM 815 C CA . ASN A 1 99 ? -24.545 -6.693 27.113 1.00 79.94 99 ASN A CA 1
ATOM 816 C C . ASN A 1 99 ? -24.360 -7.230 28.537 1.00 79.94 99 ASN A C 1
ATOM 818 O O . ASN A 1 99 ? -25.190 -8.020 28.965 1.00 79.94 99 ASN A O 1
ATOM 822 N N . VAL A 1 100 ? -23.355 -6.759 29.288 1.00 77.81 100 VAL A N 1
ATOM 823 C CA . VAL A 1 100 ? -23.165 -7.139 30.702 1.00 77.81 100 VAL A CA 1
ATOM 824 C C . VAL A 1 100 ? -24.373 -6.732 31.555 1.00 77.81 100 VAL A C 1
ATOM 826 O O . VAL A 1 100 ? -24.844 -7.539 32.351 1.00 77.81 100 VAL A O 1
ATOM 829 N N . PHE A 1 101 ? -24.932 -5.532 31.353 1.00 67.94 101 PHE A N 1
ATOM 830 C CA . PHE A 1 101 ? -26.137 -5.097 32.084 1.00 67.94 101 PHE A CA 1
ATOM 831 C C . PHE A 1 101 ? -27.416 -5.819 31.650 1.00 67.94 101 PHE A C 1
ATOM 833 O O . PHE A 1 101 ? -28.355 -5.896 32.432 1.00 67.94 101 PHE A O 1
ATOM 840 N N . LYS A 1 102 ? -27.469 -6.360 30.427 1.00 61.62 102 LYS A N 1
ATOM 841 C CA . LYS A 1 102 ? -28.611 -7.156 29.950 1.00 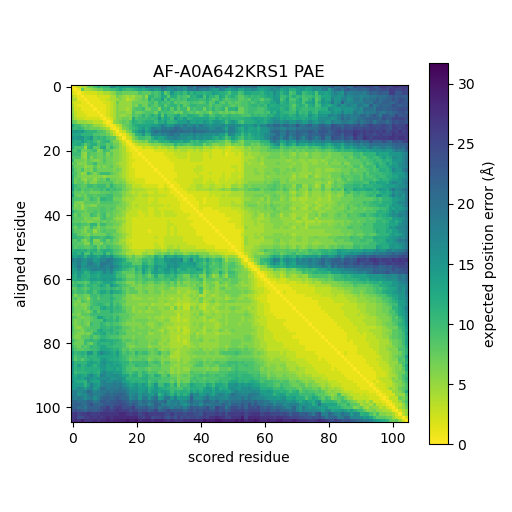61.62 102 LYS A CA 1
ATOM 842 C C . LYS A 1 102 ? -28.608 -8.603 30.442 1.00 61.62 102 LYS A C 1
ATOM 844 O O . LYS A 1 102 ? -29.665 -9.212 30.450 1.00 61.62 102 LYS A O 1
ATOM 849 N N . THR A 1 103 ? -27.452 -9.156 30.800 1.00 64.00 103 THR A N 1
ATOM 850 C CA . THR A 1 103 ? -27.319 -10.534 31.312 1.00 64.00 103 THR A CA 1
ATOM 851 C C . THR A 1 103 ? -27.265 -10.621 32.841 1.00 64.00 103 THR A C 1
ATOM 853 O O . THR A 1 103 ? -27.159 -11.720 33.372 1.00 64.00 103 THR A O 1
ATOM 856 N N . GLY A 1 104 ? -27.259 -9.480 33.540 1.00 56.97 104 GLY A N 1
ATOM 857 C CA . GLY A 1 104 ? -27.206 -9.387 35.007 1.00 56.97 104 GLY A CA 1
ATOM 858 C C . GLY A 1 104 ? -28.544 -9.057 35.688 1.00 56.97 104 GLY A C 1
ATOM 859 O O . GLY A 1 104 ? -28.542 -8.784 36.886 1.00 56.97 104 GLY A O 1
ATOM 860 N N . LEU A 1 105 ? -29.643 -9.050 34.929 1.00 47.16 105 LEU A N 1
ATOM 861 C CA . LEU A 1 105 ? -31.047 -9.008 35.365 1.00 47.16 105 LEU A CA 1
ATOM 862 C C . LEU A 1 105 ? -31.720 -10.302 34.902 1.00 47.16 105 LEU A C 1
ATOM 864 O O . LEU A 1 105 ? -32.626 -10.769 35.621 1.00 47.16 105 LEU A O 1
#

Organism: Bacteroides fragilis (NCBI:txid817)

Sequence (105 aa):
MPVVYTILQNRCKDTRRFHPSPEVVELVCRASGDLTYKKPKFRRCMDKYIANGLCCKRGKVLTEGRKAYYESIRRKKMEAFINGNRKKIKIFKQQTFNNVFKTGL

Foldseek 3Di:
DDPLLVVQCVVDPDNPDRFDQLVSVCVSLVPDPDCVCVDPVNVVLSVCCNVPNHNDPDDDDCDPVNVVVVVVVVVVVVVVVVVVVVVVVVVVVVVVVVVVVVVVD

Solvent-accessible surface area (backbone atoms only — not comparable to full-atom values): 6330 Å² total; per-residue (Å²): 122,63,67,68,57,54,56,52,52,74,70,44,96,49,77,92,70,74,70,78,54,61,66,58,52,50,50,54,45,68,74,40,90,5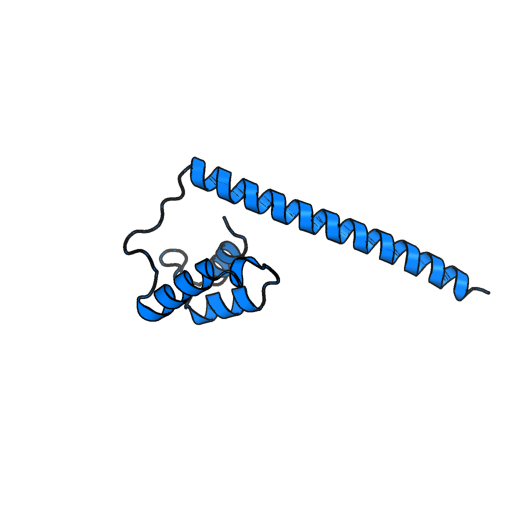4,66,67,62,73,34,70,72,43,46,58,50,48,55,42,26,66,75,67,41,73,82,51,100,59,83,83,78,80,44,69,72,55,45,54,51,50,43,52,53,50,49,54,53,50,52,51,52,52,53,52,49,53,52,51,52,53,51,49,53,51,51,53,52,55,50,55,65,65,73,73,114

Mean predicted aligned error: 9.12 Å

Radius of gyration: 20.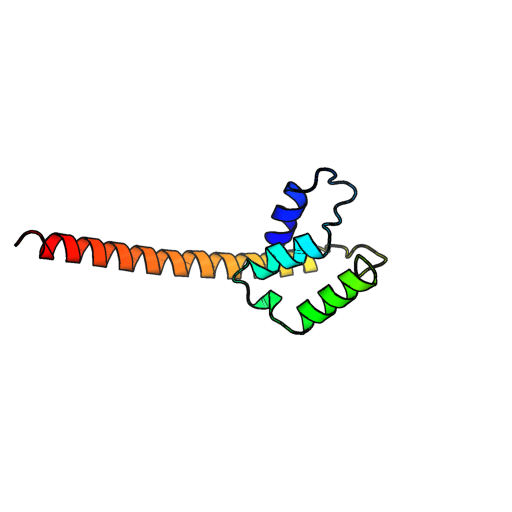02 Å; Cα contacts (8 Å, |Δi|>4): 36; chains: 1; bounding box: 51×29×56 Å